Protein AF-A0A946C717-F1 (afdb_mono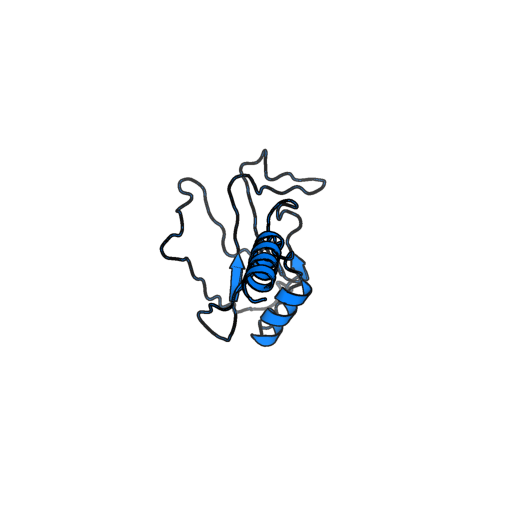mer_lite)

Secondary structure (DSSP, 8-state):
-HHHHHHHHHHHHHH----PPPPPHHHHHHHHHHTT-TT--EEEE-TTS-TT-S-SEEEES--SSSS-EEEE---TT---EETTEESGGGT-----EEEPPP-TTS-----------TTPPP-TTSPP-S-----

Foldseek 3Di:
DVVVVVVVVVVVVVPPPVPPDAADVVQVQVVCVQQVVDPWRFDFWDQFQAPPDRCQWHWACDDPDDRIDIDGDWDPPRTGDDPVDTQVVVVDHDGDTDIDDDDPPDDDDDDDDDDDDPPRDDPPPDDDDPDDDDD

Structure (mmCIF, N/CA/C/O backbone):
data_AF-A0A946C717-F1
#
_entry.id   AF-A0A946C717-F1
#
loop_
_atom_site.group_PDB
_atom_site.id
_atom_site.type_symbol
_atom_site.label_atom_id
_atom_site.label_alt_id
_atom_site.label_comp_id
_atom_site.label_asym_id
_atom_site.label_entity_id
_atom_site.label_seq_id
_atom_site.pdbx_PDB_ins_code
_atom_site.Cartn_x
_atom_site.Cartn_y
_atom_site.Cartn_z
_atom_site.occupancy
_atom_site.B_iso_or_equiv
_atom_site.auth_seq_id
_atom_site.auth_comp_id
_atom_site.auth_asym_id
_atom_site.auth_atom_id
_atom_site.pdbx_PDB_model_num
ATOM 1 N N . MET A 1 1 ? -40.317 0.572 -33.878 1.00 57.22 1 MET A N 1
ATOM 2 C CA . MET A 1 1 ? -39.825 1.458 -32.795 1.00 57.22 1 MET A CA 1
ATOM 3 C C . MET A 1 1 ? -38.736 0.803 -31.932 1.00 57.22 1 MET A C 1
ATOM 5 O O . MET A 1 1 ? -37.741 1.453 -31.652 1.00 57.22 1 MET A O 1
ATOM 9 N N . MET A 1 2 ? -38.840 -0.493 -31.608 1.00 59.41 2 MET A N 1
ATOM 10 C CA . MET A 1 2 ? -37.885 -1.226 -30.748 1.00 59.41 2 MET A CA 1
ATOM 11 C C . MET A 1 2 ? -36.450 -1.362 -31.299 1.00 59.41 2 MET A C 1
ATOM 13 O O . MET A 1 2 ? -35.499 -1.265 -30.533 1.00 59.41 2 MET A O 1
ATOM 17 N N . LYS A 1 3 ? -36.259 -1.519 -32.620 1.00 57.72 3 LYS A N 1
ATOM 18 C CA . LYS A 1 3 ? -34.913 -1.669 -33.219 1.00 57.72 3 LYS A CA 1
ATOM 19 C C . LYS A 1 3 ? -34.021 -0.427 -33.048 1.00 57.72 3 LYS A C 1
ATOM 21 O O . LYS A 1 3 ? -32.814 -0.568 -32.909 1.00 57.72 3 LYS A O 1
ATOM 26 N N . LYS A 1 4 ? -34.613 0.777 -33.018 1.00 61.59 4 LYS A N 1
ATOM 27 C CA . LYS A 1 4 ? -33.875 2.033 -32.785 1.00 61.59 4 LYS A CA 1
ATOM 28 C C . LYS A 1 4 ? -33.421 2.156 -31.325 1.00 61.59 4 LYS A C 1
ATOM 30 O O . LYS A 1 4 ? -32.300 2.569 -31.079 1.00 61.59 4 LYS A O 1
ATOM 35 N N . ILE A 1 5 ? -34.262 1.730 -30.379 1.00 70.81 5 ILE A N 1
ATOM 36 C CA . ILE A 1 5 ? -33.940 1.710 -28.942 1.00 70.81 5 ILE A CA 1
ATOM 37 C C . ILE A 1 5 ? -32.835 0.685 -28.655 1.00 70.81 5 ILE A C 1
ATOM 39 O O . ILE A 1 5 ? -31.891 0.989 -27.934 1.00 70.81 5 ILE A O 1
ATOM 43 N N . LEU A 1 6 ? -32.903 -0.495 -29.280 1.00 70.06 6 LEU A N 1
ATOM 44 C CA . LEU A 1 6 ? -31.886 -1.534 -29.121 1.00 70.06 6 LEU A CA 1
ATOM 45 C C . LEU A 1 6 ? -30.509 -1.075 -29.632 1.00 70.06 6 LEU A C 1
ATOM 47 O O . LEU A 1 6 ? -29.505 -1.313 -28.972 1.00 70.06 6 LEU A O 1
ATOM 51 N N . GLY A 1 7 ? -30.468 -0.352 -30.757 1.00 71.62 7 GLY A N 1
ATOM 52 C CA . GLY A 1 7 ? -29.230 0.244 -31.269 1.00 71.62 7 GLY A CA 1
ATOM 53 C C . GLY A 1 7 ? -28.612 1.273 -30.314 1.00 71.62 7 GLY A C 1
ATOM 54 O O . GLY A 1 7 ? -27.403 1.265 -30.116 1.00 71.62 7 GLY A O 1
ATOM 55 N N . ILE A 1 8 ? -29.435 2.107 -29.668 1.00 75.12 8 ILE A N 1
ATOM 56 C CA . ILE A 1 8 ? -28.970 3.106 -28.688 1.00 75.12 8 ILE A CA 1
ATOM 57 C C . ILE A 1 8 ? -28.415 2.431 -27.425 1.00 75.12 8 ILE A C 1
ATOM 59 O O . ILE A 1 8 ? -27.371 2.841 -26.931 1.00 75.12 8 ILE A O 1
ATOM 63 N N . ILE A 1 9 ? -29.060 1.369 -26.932 1.00 75.88 9 ILE A N 1
ATOM 64 C CA . ILE A 1 9 ? -28.584 0.617 -25.757 1.00 75.88 9 ILE A CA 1
ATOM 65 C C . ILE A 1 9 ? -27.233 -0.052 -26.043 1.00 75.88 9 ILE A C 1
ATOM 67 O O . ILE A 1 9 ? -26.332 0.017 -25.212 1.00 75.88 9 ILE A O 1
ATOM 71 N N . VAL A 1 10 ? -27.061 -0.645 -27.229 1.00 72.12 10 VAL A N 1
ATOM 72 C CA . VAL A 1 10 ? -25.792 -1.274 -27.634 1.00 72.12 10 VAL A CA 1
ATOM 73 C C . VAL A 1 10 ? -24.671 -0.237 -27.773 1.00 72.12 10 VAL A C 1
ATOM 75 O O . VAL A 1 10 ? -23.561 -0.485 -27.314 1.00 72.12 10 VAL A O 1
ATOM 78 N N . ILE A 1 11 ? -24.958 0.950 -28.323 1.00 69.56 11 ILE A N 1
ATOM 79 C CA . ILE A 1 11 ? -23.988 2.057 -28.407 1.00 69.56 11 ILE A CA 1
ATOM 80 C C . ILE A 1 11 ? -23.630 2.591 -27.009 1.00 69.56 11 ILE A C 1
ATOM 82 O O . ILE A 1 11 ? -22.457 2.818 -26.735 1.00 69.56 11 ILE A O 1
ATOM 86 N N . CYS A 1 12 ? -24.597 2.727 -26.096 1.00 66.12 12 CYS A N 1
ATOM 87 C CA . CYS A 1 12 ? -24.326 3.107 -24.705 1.00 66.12 12 CYS A CA 1
ATOM 88 C C . CYS A 1 12 ? -23.444 2.081 -23.978 1.00 66.12 12 CYS A C 1
ATOM 90 O O . CYS A 1 12 ? -22.516 2.486 -23.285 1.00 66.12 12 CYS A O 1
ATOM 92 N N . LEU A 1 13 ? -23.681 0.777 -24.167 1.00 62.72 13 LEU A N 1
ATOM 93 C CA . LEU A 1 13 ? -22.811 -0.267 -23.611 1.00 62.72 13 LEU A CA 1
ATOM 94 C C . LEU A 1 13 ? -21.390 -0.227 -24.199 1.00 62.72 13 LEU A C 1
ATOM 96 O O . LEU A 1 13 ? -20.438 -0.498 -23.477 1.00 62.72 13 LEU A O 1
ATOM 100 N N . LEU A 1 14 ? -21.236 0.130 -25.479 1.00 60.09 14 LEU A N 1
ATOM 101 C CA . LEU A 1 14 ? -19.932 0.263 -26.148 1.00 60.09 14 LEU A CA 1
ATOM 102 C C . LEU A 1 14 ? -19.173 1.544 -25.752 1.00 60.09 14 LEU A C 1
ATOM 104 O O . LEU A 1 14 ? -17.945 1.556 -25.782 1.00 60.09 14 LEU A O 1
ATOM 108 N N . CYS A 1 15 ? -19.878 2.616 -25.376 1.00 55.50 15 CYS A N 1
ATOM 109 C CA . CYS A 1 15 ? -19.282 3.882 -24.928 1.00 55.50 15 CYS A CA 1
ATOM 110 C C . CYS A 1 15 ? -18.993 3.936 -23.420 1.00 55.50 15 CYS A C 1
ATOM 112 O O . CYS A 1 15 ? -18.317 4.859 -22.967 1.00 55.50 15 CYS A O 1
ATOM 114 N N . CYS A 1 16 ? -19.458 2.960 -22.638 1.00 51.16 16 CYS A N 1
ATOM 115 C CA . CYS A 1 16 ? -18.984 2.746 -21.277 1.00 51.16 16 CYS A CA 1
ATOM 116 C C . CYS A 1 16 ? -17.623 2.045 -21.327 1.00 51.16 16 CYS A C 1
ATOM 118 O O . CYS A 1 16 ? -17.501 0.867 -20.997 1.00 51.16 16 CYS A O 1
ATOM 120 N N . SER A 1 17 ? -16.576 2.773 -21.723 1.00 53.38 17 SER A N 1
ATOM 121 C CA . SER A 1 17 ? -15.236 2.406 -21.284 1.00 53.38 17 SER A CA 1
ATOM 122 C C . SER A 1 17 ? -15.295 2.320 -19.760 1.00 53.38 17 SER A C 1
ATOM 124 O O . SER A 1 17 ? -15.607 3.297 -19.077 1.00 53.38 17 SER A O 1
ATOM 126 N N . ILE A 1 18 ? -15.096 1.117 -19.224 1.00 56.28 18 ILE A N 1
ATOM 127 C CA . ILE A 1 18 ? -15.059 0.861 -17.785 1.00 56.28 18 ILE A CA 1
ATOM 128 C C . ILE A 1 18 ? -13.742 1.463 -17.288 1.00 56.28 18 ILE A C 1
ATOM 130 O O . ILE A 1 18 ? -12.755 0.772 -17.060 1.00 56.28 18 ILE A O 1
ATOM 134 N N . GLY A 1 19 ? -13.678 2.792 -17.229 1.00 54.72 19 GLY A N 1
ATOM 135 C CA . GLY A 1 19 ? -12.585 3.499 -16.597 1.00 54.72 19 GLY A CA 1
ATOM 136 C C . GLY A 1 19 ? -12.681 3.213 -15.111 1.00 54.72 19 GLY A C 1
ATOM 137 O O . GLY A 1 19 ? -13.518 3.799 -14.426 1.00 54.72 19 GLY A O 1
ATOM 138 N N . TYR A 1 20 ? -11.866 2.286 -14.614 1.00 63.75 20 TYR A N 1
ATOM 139 C CA . TYR A 1 20 ? -11.745 2.074 -13.181 1.00 63.75 20 TYR A CA 1
ATOM 140 C C . TYR A 1 20 ? -11.244 3.376 -12.556 1.00 63.75 20 TYR A C 1
ATOM 142 O O . TYR A 1 20 ? -10.161 3.868 -12.879 1.00 63.75 20 TYR A O 1
ATOM 150 N N . ALA A 1 21 ? -12.063 3.973 -11.691 1.00 79.56 21 ALA A N 1
ATOM 151 C CA . ALA A 1 21 ? -11.642 5.138 -10.935 1.00 79.56 21 ALA A CA 1
ATOM 152 C C . ALA A 1 21 ? -10.433 4.757 -10.067 1.00 79.56 21 ALA A C 1
ATOM 154 O O . ALA A 1 21 ? -10.414 3.681 -9.461 1.00 79.56 21 ALA A O 1
ATOM 155 N N . LYS A 1 22 ? -9.429 5.643 -10.002 1.00 88.00 22 LYS A N 1
ATOM 156 C CA . LYS A 1 22 ? -8.286 5.434 -9.111 1.00 88.00 22 LYS A CA 1
ATOM 157 C C . LYS A 1 22 ? -8.759 5.394 -7.654 1.00 88.00 22 LYS A C 1
ATOM 159 O O . LYS A 1 22 ? -9.492 6.293 -7.228 1.00 88.00 22 LYS A O 1
ATOM 164 N N . THR A 1 23 ? -8.318 4.398 -6.889 1.00 93.69 23 THR A N 1
ATOM 165 C CA . THR A 1 23 ? -8.606 4.272 -5.460 1.00 93.69 23 THR A CA 1
ATOM 166 C C . THR A 1 23 ? -8.069 5.496 -4.734 1.00 93.69 23 THR A C 1
ATOM 168 O O . THR A 1 23 ? -6.904 5.880 -4.865 1.00 93.69 23 THR A O 1
ATOM 171 N N . LYS A 1 24 ? -8.930 6.125 -3.935 1.00 95.44 24 LYS A N 1
ATOM 172 C CA . LYS A 1 24 ? -8.544 7.270 -3.111 1.00 95.44 24 LYS A CA 1
ATOM 173 C C . LYS A 1 24 ? -8.097 6.786 -1.741 1.00 95.44 24 LYS A C 1
ATOM 175 O O . LYS A 1 24 ? -8.754 5.955 -1.123 1.00 95.44 24 LYS A O 1
ATOM 180 N N . ILE A 1 25 ? -7.054 7.399 -1.188 1.00 95.69 25 ILE A N 1
ATOM 181 C CA . ILE A 1 25 ? -6.591 7.076 0.170 1.00 95.69 25 ILE A CA 1
ATOM 182 C C . ILE A 1 25 ? -7.690 7.255 1.232 1.00 95.69 25 ILE A C 1
ATOM 184 O O . ILE A 1 25 ? -7.708 6.557 2.241 1.00 95.69 25 ILE A O 1
ATOM 188 N N . THR A 1 26 ? -8.637 8.172 1.012 1.00 95.88 26 THR A N 1
ATOM 189 C CA . THR A 1 26 ? -9.784 8.392 1.905 1.00 95.88 26 THR A CA 1
ATOM 190 C C . THR A 1 26 ? -10.710 7.181 1.989 1.00 95.88 26 THR A C 1
ATOM 192 O O . THR A 1 26 ? -11.280 6.931 3.047 1.00 95.88 26 THR A O 1
ATOM 195 N N . GLU A 1 27 ? -10.841 6.424 0.902 1.00 95.75 27 GLU A N 1
ATOM 196 C CA . GLU A 1 27 ? -11.629 5.194 0.834 1.00 95.75 27 GLU A CA 1
ATOM 197 C C . GLU A 1 27 ? -10.966 4.079 1.646 1.00 95.75 27 GLU A C 1
ATOM 199 O O . GLU A 1 27 ? -11.595 3.500 2.530 1.00 95.75 27 GLU A O 1
ATOM 204 N N . VAL A 1 28 ? -9.661 3.877 1.443 1.00 95.88 28 VAL A N 1
ATOM 205 C CA . VAL A 1 28 ? -8.858 2.914 2.211 1.00 95.88 28 VAL A CA 1
ATOM 206 C C . VAL A 1 28 ? -8.902 3.253 3.704 1.00 95.88 28 VAL A C 1
ATOM 208 O O . VAL A 1 28 ? -9.230 2.400 4.523 1.00 95.88 28 VAL A O 1
ATOM 211 N N . LYS A 1 29 ? -8.685 4.524 4.073 1.00 94.81 29 LYS A N 1
ATOM 212 C CA . LYS A 1 29 ? -8.794 4.997 5.467 1.00 94.81 29 LYS A CA 1
ATOM 213 C C . LYS A 1 29 ? -10.168 4.747 6.077 1.00 94.81 29 LYS A C 1
ATOM 215 O O . LYS A 1 29 ? -10.253 4.440 7.264 1.00 94.81 29 LYS A O 1
ATOM 220 N N . LYS A 1 30 ? -11.241 4.906 5.297 1.00 93.94 30 LYS A N 1
ATOM 221 C CA . LYS A 1 30 ? -12.601 4.625 5.760 1.00 93.94 30 LYS A CA 1
ATOM 222 C C . LYS A 1 30 ? -12.768 3.134 6.056 1.00 93.94 30 LYS A C 1
ATOM 224 O O . LYS A 1 30 ? -13.176 2.810 7.166 1.00 93.94 30 LYS A O 1
ATOM 229 N N . SER A 1 31 ? -12.389 2.263 5.118 1.00 93.44 31 SER A N 1
ATOM 230 C CA . SER A 1 31 ? -12.452 0.802 5.286 1.00 93.44 31 SER A CA 1
ATOM 231 C C . SER A 1 31 ? -11.674 0.345 6.523 1.00 93.44 31 SER A C 1
ATOM 233 O O . SER A 1 31 ? -12.209 -0.336 7.391 1.00 93.44 31 SER A O 1
ATOM 235 N N . VAL A 1 32 ? -10.430 0.807 6.653 1.00 92.00 32 VAL A N 1
ATOM 236 C CA . VAL A 1 32 ? -9.545 0.506 7.786 1.00 92.00 32 VAL A CA 1
ATOM 237 C C . VAL A 1 32 ? -10.136 0.975 9.126 1.00 92.00 32 VAL A C 1
ATOM 239 O O . VAL A 1 32 ? -10.097 0.262 10.129 1.00 92.00 32 VAL A O 1
ATOM 242 N N . LYS A 1 33 ? -10.743 2.168 9.163 1.00 90.06 33 LYS A N 1
ATOM 243 C CA . LYS A 1 33 ? -11.404 2.684 10.372 1.00 90.06 33 LYS A CA 1
ATOM 244 C C . LYS A 1 33 ? -12.638 1.862 10.753 1.00 90.06 33 LYS A C 1
ATOM 246 O O . LYS A 1 33 ? -12.878 1.653 11.942 1.00 90.06 33 LYS A O 1
ATOM 251 N N . GLU A 1 34 ? -13.431 1.437 9.773 1.00 90.31 34 GLU A N 1
ATOM 252 C CA . GLU A 1 34 ? -14.629 0.619 9.992 1.00 90.31 34 GLU A CA 1
ATOM 253 C C . GLU A 1 34 ? -14.284 -0.776 10.530 1.00 90.31 34 GLU A C 1
ATOM 255 O O . GLU A 1 34 ? -15.012 -1.283 11.386 1.00 90.31 34 GLU A O 1
ATOM 260 N N . ASP A 1 35 ? -13.139 -1.334 10.125 1.00 85.50 35 ASP A N 1
ATOM 261 C CA . ASP A 1 35 ? -12.606 -2.602 10.645 1.00 85.50 35 ASP A CA 1
ATOM 262 C C . ASP A 1 35 ? -11.917 -2.473 12.020 1.00 85.50 35 ASP A C 1
ATOM 264 O O . ASP A 1 35 ? -11.507 -3.458 12.629 1.00 85.50 35 ASP A O 1
ATOM 268 N N . ARG A 1 36 ? -11.854 -1.252 12.574 1.00 84.00 36 ARG A N 1
ATOM 269 C CA . ARG A 1 36 ? -11.247 -0.950 13.881 1.00 84.00 36 ARG A CA 1
ATOM 270 C C . ARG A 1 36 ? -9.775 -1.383 13.959 1.00 84.00 36 ARG A C 1
ATOM 272 O O . ARG A 1 36 ? -9.407 -2.046 14.928 1.00 84.00 36 ARG A O 1
ATOM 279 N N . ASP A 1 37 ? -8.954 -0.959 12.992 1.00 75.69 37 ASP A N 1
ATOM 280 C CA . ASP A 1 37 ? -7.503 -1.235 12.816 1.00 75.69 37 ASP A CA 1
ATOM 281 C C . ASP A 1 37 ? -6.560 -0.774 13.966 1.00 75.69 37 ASP A C 1
ATOM 283 O O . ASP A 1 37 ? -5.454 -0.270 13.784 1.00 75.69 37 ASP A O 1
ATOM 287 N N . GLY A 1 38 ? -6.994 -0.932 15.214 1.00 72.06 38 GLY A N 1
ATOM 288 C CA . GLY A 1 38 ? -6.201 -0.708 16.409 1.00 72.06 38 GLY A CA 1
ATOM 289 C C . GLY A 1 38 ? -5.687 0.724 16.567 1.00 72.06 38 GLY A C 1
ATOM 290 O O . GLY A 1 38 ? -6.381 1.709 16.315 1.00 72.06 38 GLY A O 1
ATOM 291 N N . LEU A 1 39 ? -4.464 0.823 17.096 1.00 71.12 39 LEU A N 1
ATOM 292 C CA . LEU A 1 39 ? -3.785 2.083 17.420 1.00 71.12 39 LEU A CA 1
ATOM 293 C C . LEU A 1 39 ? -2.976 2.648 16.245 1.00 71.12 39 LEU A C 1
ATOM 295 O O . LEU A 1 39 ? -2.536 3.801 16.307 1.00 71.12 39 LEU A O 1
ATOM 299 N N . LEU A 1 40 ? -2.759 1.845 15.202 1.00 76.38 40 LEU A N 1
ATOM 300 C CA . LEU A 1 40 ? -1.968 2.235 14.049 1.00 76.38 40 LEU A CA 1
ATOM 301 C C . LEU A 1 40 ? -2.798 3.154 13.156 1.00 76.38 40 LEU A C 1
ATOM 303 O O . LEU A 1 40 ? -3.897 2.833 12.717 1.00 76.38 40 LEU A O 1
ATOM 307 N N . LYS A 1 41 ? -2.279 4.354 12.903 1.00 83.81 41 LYS A N 1
ATOM 308 C CA . LYS A 1 41 ? -2.974 5.347 12.083 1.00 83.81 41 LYS A CA 1
ATOM 309 C C . LYS A 1 41 ? -2.479 5.244 10.654 1.00 83.81 41 LYS A C 1
ATOM 311 O O . LYS A 1 41 ? -1.372 5.699 10.378 1.00 83.81 41 LYS A O 1
ATOM 316 N N . LEU A 1 42 ? -3.293 4.702 9.753 1.00 91.56 42 LEU A N 1
ATOM 317 C CA . LEU A 1 42 ? -2.995 4.738 8.324 1.00 91.56 42 LEU A CA 1
ATOM 318 C C . LEU A 1 42 ? -2.798 6.195 7.864 1.00 91.56 42 LEU A C 1
ATOM 320 O O . LEU A 1 42 ? -3.709 7.021 7.997 1.00 91.56 42 LEU A O 1
ATOM 324 N N . LYS A 1 43 ? -1.617 6.521 7.329 1.00 92.62 43 LYS A N 1
ATOM 325 C CA . LYS A 1 43 ? -1.268 7.871 6.866 1.00 92.62 43 LYS A CA 1
ATOM 326 C C . LYS A 1 43 ? -1.566 8.037 5.382 1.00 92.62 43 LYS A C 1
ATOM 328 O O . LYS A 1 43 ? -2.352 8.916 5.028 1.00 92.62 43 LYS A O 1
ATOM 333 N N . GLU A 1 44 ? -0.971 7.212 4.531 1.00 95.06 44 GLU A N 1
ATOM 334 C CA . GLU A 1 44 ? -0.963 7.428 3.081 1.00 95.06 44 GLU A CA 1
ATOM 335 C C . GLU A 1 44 ? -0.527 6.190 2.292 1.00 95.06 44 GLU A C 1
ATOM 337 O O . GLU A 1 44 ? -0.100 5.192 2.873 1.00 95.06 44 GLU A O 1
ATOM 342 N N . PHE A 1 45 ? -0.647 6.262 0.965 1.00 96.12 45 PHE A N 1
ATOM 343 C CA . PHE A 1 45 ? 0.038 5.336 0.065 1.00 96.12 45 PHE A CA 1
ATOM 344 C C . PHE A 1 45 ? 1.545 5.586 0.135 1.00 96.12 45 PHE A C 1
ATOM 346 O O . PHE A 1 45 ? 1.966 6.737 0.257 1.00 96.12 45 PHE A O 1
ATOM 353 N N . HIS A 1 46 ? 2.354 4.532 0.055 1.00 94.94 46 HIS A N 1
ATOM 354 C CA . HIS A 1 46 ? 3.802 4.700 0.014 1.00 94.94 46 HIS A CA 1
ATOM 355 C C . HIS A 1 46 ? 4.211 5.480 -1.251 1.00 94.94 46 HIS A C 1
ATOM 357 O O . HIS A 1 46 ? 3.659 5.260 -2.329 1.00 94.94 46 HIS A O 1
ATOM 363 N N . ALA A 1 47 ? 5.181 6.393 -1.131 1.00 94.06 47 ALA A N 1
ATOM 364 C CA . ALA A 1 47 ? 5.610 7.271 -2.231 1.00 94.06 47 ALA A CA 1
ATOM 365 C C . ALA A 1 47 ? 6.192 6.503 -3.432 1.00 94.06 47 ALA A C 1
ATOM 367 O O . ALA A 1 47 ? 6.083 6.943 -4.570 1.00 94.06 47 ALA A O 1
ATOM 368 N N . LEU A 1 48 ? 6.782 5.339 -3.158 1.00 95.56 48 LEU A N 1
ATOM 369 C CA . LEU A 1 48 ? 7.302 4.395 -4.152 1.00 95.56 48 LEU A CA 1
ATOM 370 C C . LEU A 1 48 ? 6.244 3.448 -4.751 1.00 95.56 48 LEU A C 1
ATOM 372 O O . LEU A 1 48 ? 6.608 2.570 -5.524 1.00 95.56 48 LEU A O 1
ATOM 376 N N . ASN A 1 49 ? 4.952 3.613 -4.449 1.00 96.00 49 ASN A N 1
ATOM 377 C CA . ASN A 1 49 ? 3.923 2.974 -5.272 1.00 96.00 49 ASN A CA 1
ATOM 378 C C . ASN A 1 49 ? 3.964 3.617 -6.663 1.00 96.00 49 ASN A C 1
ATOM 380 O O . ASN A 1 49 ? 3.909 4.846 -6.775 1.00 96.00 49 ASN A O 1
ATOM 384 N N . ALA A 1 50 ? 4.052 2.812 -7.721 1.00 95.25 50 ALA A N 1
ATOM 385 C CA . ALA A 1 50 ? 4.206 3.341 -9.070 1.00 95.25 50 ALA A CA 1
ATOM 386 C C . ALA A 1 50 ? 3.049 4.284 -9.470 1.00 95.25 50 ALA A C 1
ATOM 388 O O . ALA A 1 50 ? 1.878 3.905 -9.378 1.00 95.25 50 ALA A O 1
ATOM 389 N N . PRO A 1 51 ? 3.330 5.508 -9.963 1.00 92.25 51 PRO A N 1
ATOM 390 C CA . PRO A 1 51 ? 2.281 6.464 -10.335 1.00 92.25 51 PRO A CA 1
ATOM 391 C C . PRO A 1 51 ? 1.359 5.978 -11.464 1.00 92.25 51 PRO A C 1
ATOM 393 O O . PRO A 1 51 ? 0.186 6.378 -11.537 1.00 92.25 51 PRO A O 1
ATOM 396 N N . HIS A 1 52 ? 1.898 5.144 -12.361 1.00 91.94 52 HIS A N 1
ATOM 397 C CA . HIS A 1 52 ? 1.172 4.541 -13.479 1.00 91.94 52 HIS A CA 1
ATOM 398 C C . HIS A 1 52 ? 0.381 3.294 -13.091 1.00 91.94 52 HIS A C 1
ATOM 400 O O . HIS A 1 52 ? -0.492 2.909 -13.866 1.00 91.94 52 HIS A O 1
ATOM 406 N N . ALA A 1 53 ? 0.617 2.720 -11.909 1.00 93.94 53 ALA A N 1
ATOM 407 C CA . ALA A 1 53 ? -0.128 1.556 -11.459 1.00 93.94 53 ALA A CA 1
ATOM 408 C C . ALA A 1 53 ? -1.620 1.872 -11.314 1.00 93.94 53 ALA A C 1
ATOM 410 O O . ALA A 1 53 ? -2.030 2.946 -10.840 1.00 93.94 53 ALA A O 1
ATOM 411 N N . ILE A 1 54 ? -2.451 0.919 -11.727 1.00 92.75 54 ILE A N 1
ATOM 412 C CA . ILE A 1 54 ? -3.905 1.035 -11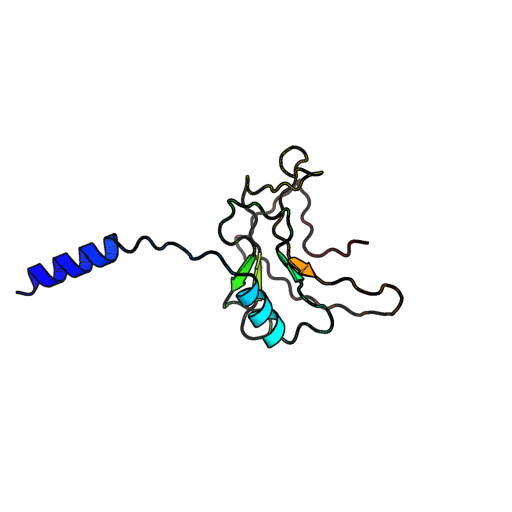.639 1.00 92.75 54 ILE A CA 1
ATOM 413 C C . ILE A 1 54 ? -4.347 0.357 -10.348 1.00 92.75 54 ILE A C 1
ATOM 415 O O . ILE A 1 54 ? -4.458 -0.858 -10.277 1.00 92.75 54 ILE A O 1
ATOM 419 N N . ASN A 1 55 ? -4.643 1.165 -9.331 1.00 94.06 55 ASN A N 1
ATOM 420 C CA . ASN A 1 55 ? -5.133 0.696 -8.031 1.00 94.06 55 ASN A CA 1
ATOM 421 C C . ASN A 1 55 ? -4.223 -0.355 -7.360 1.00 94.06 55 ASN A C 1
ATOM 423 O O . ASN A 1 55 ? -4.737 -1.377 -6.896 1.00 94.06 55 ASN A O 1
ATOM 427 N N . PRO A 1 56 ? -2.905 -0.081 -7.218 1.00 95.88 56 PRO A N 1
ATOM 428 C CA . PRO A 1 56 ? -1.973 -1.011 -6.568 1.00 95.88 56 PRO A CA 1
ATOM 429 C C . PRO A 1 56 ? -2.363 -1.291 -5.111 1.00 95.88 56 PRO A C 1
ATOM 431 O O . PRO A 1 56 ? -2.013 -2.317 -4.538 1.00 95.88 56 PRO A O 1
ATOM 434 N N . VAL A 1 57 ? -3.130 -0.382 -4.503 1.00 97.50 57 VAL A N 1
ATOM 435 C CA . VAL A 1 57 ? -3.817 -0.601 -3.235 1.00 97.50 57 VAL A CA 1
ATOM 436 C C . VAL A 1 57 ? -5.284 -0.218 -3.399 1.00 97.50 57 VAL A C 1
ATOM 438 O O . VAL A 1 57 ? -5.589 0.907 -3.799 1.00 97.50 57 VAL A O 1
ATOM 441 N N . SER A 1 58 ? -6.189 -1.138 -3.072 1.00 97.00 58 SER A N 1
ATOM 442 C CA . SER A 1 58 ? -7.642 -0.979 -3.217 1.00 97.00 58 SER A CA 1
ATOM 443 C C . SER A 1 58 ? -8.420 -1.596 -2.056 1.00 97.00 58 SER A C 1
ATOM 445 O O . SER A 1 58 ? -7.885 -2.390 -1.282 1.00 97.00 58 SER A O 1
ATOM 447 N N . VAL A 1 59 ? -9.691 -1.212 -1.909 1.00 96.88 59 VAL A N 1
ATOM 448 C CA . VAL A 1 59 ? -10.629 -1.889 -1.004 1.00 96.88 59 VAL A CA 1
ATOM 449 C C . VAL A 1 59 ? -11.283 -3.039 -1.766 1.00 96.88 59 VAL A C 1
ATOM 451 O O . VAL A 1 59 ? -11.732 -2.863 -2.895 1.00 96.88 59 VAL A O 1
ATOM 454 N N . SER A 1 60 ? -11.316 -4.215 -1.149 1.00 95.69 60 SER A N 1
ATOM 455 C CA . SER A 1 60 ? -11.931 -5.422 -1.694 1.00 95.69 60 SER A CA 1
ATOM 456 C C . SER A 1 60 ? -13.132 -5.834 -0.853 1.00 95.69 60 SER A C 1
ATOM 458 O O . SER A 1 60 ? -13.078 -5.783 0.377 1.00 95.69 60 SER A O 1
ATOM 460 N N . ASP A 1 61 ? -14.181 -6.311 -1.519 1.00 94.50 61 ASP A N 1
ATOM 461 C CA . ASP A 1 61 ? -15.371 -6.881 -0.876 1.00 94.50 61 ASP A CA 1
ATOM 462 C C . ASP A 1 61 ? -15.124 -8.298 -0.330 1.00 94.50 61 ASP A C 1
ATOM 464 O O . ASP A 1 61 ? -15.919 -8.829 0.444 1.00 94.50 61 ASP A O 1
ATOM 468 N N . PHE A 1 62 ? -14.013 -8.934 -0.714 1.00 94.25 62 PHE A N 1
ATOM 469 C CA . PHE A 1 62 ? -13.562 -10.168 -0.081 1.00 94.25 62 PHE A CA 1
ATOM 470 C C . PHE A 1 62 ? -12.830 -9.845 1.222 1.00 94.25 62 PHE A C 1
ATOM 472 O O . PHE A 1 62 ? -11.953 -8.985 1.229 1.00 94.25 62 PHE A O 1
ATOM 479 N N . SER A 1 63 ? -13.111 -10.574 2.303 1.00 94.00 63 SER A N 1
ATOM 480 C CA . SER A 1 63 ? -12.318 -10.503 3.531 1.00 94.00 63 SER A CA 1
ATOM 481 C C . SER A 1 63 ? -12.302 -11.824 4.303 1.00 94.00 63 SER A C 1
ATOM 483 O O . SER A 1 63 ? -13.259 -12.593 4.246 1.00 94.00 63 SER A O 1
ATOM 485 N N . ILE A 1 64 ? -11.222 -12.069 5.058 1.00 93.25 64 ILE A N 1
ATOM 486 C CA . ILE A 1 64 ? -11.144 -13.166 6.040 1.00 93.25 64 ILE A CA 1
ATOM 487 C C . ILE A 1 64 ? -11.971 -12.813 7.285 1.00 93.25 64 ILE A C 1
ATOM 489 O O . ILE A 1 64 ? -12.687 -13.660 7.815 1.00 93.25 64 ILE A O 1
ATOM 493 N N . ILE A 1 65 ? -11.860 -11.565 7.758 1.00 89.12 65 ILE A N 1
ATOM 494 C CA . ILE A 1 65 ? -12.578 -11.029 8.922 1.00 89.12 65 ILE A CA 1
ATOM 495 C C . ILE A 1 65 ? -13.162 -9.663 8.559 1.00 89.12 65 ILE A C 1
ATOM 497 O O . ILE A 1 65 ? -12.521 -8.869 7.882 1.00 89.12 65 ILE A O 1
ATOM 501 N N . GLY A 1 66 ? -14.371 -9.372 9.033 1.00 89.19 66 GLY A N 1
ATOM 502 C CA . GLY A 1 66 ? -15.021 -8.091 8.764 1.00 89.19 66 GLY A CA 1
ATOM 503 C C . GLY A 1 66 ? -15.711 -8.066 7.400 1.00 89.19 66 GLY A C 1
ATOM 504 O O . GLY A 1 66 ? -16.054 -9.109 6.846 1.00 89.19 66 GLY A O 1
ATOM 505 N N . LYS A 1 67 ? -15.994 -6.860 6.899 1.00 91.81 67 LYS A N 1
ATOM 506 C CA . LYS A 1 67 ? -16.790 -6.658 5.673 1.00 91.81 67 LYS A CA 1
ATOM 507 C C . LYS A 1 67 ? -15.947 -6.514 4.414 1.00 91.81 67 LYS A C 1
ATOM 509 O O . LYS A 1 67 ? -16.410 -6.870 3.342 1.00 91.81 67 LYS A O 1
ATOM 514 N N . THR A 1 68 ? -14.757 -5.952 4.554 1.00 95.38 68 THR A N 1
ATOM 515 C CA . THR A 1 68 ? -13.865 -5.599 3.452 1.00 95.38 68 THR A CA 1
ATOM 516 C C . THR A 1 68 ? -12.430 -5.906 3.855 1.00 95.38 68 THR A C 1
ATOM 518 O O . THR A 1 68 ? -12.120 -6.009 5.042 1.00 95.38 68 THR A O 1
ATOM 521 N N . SER A 1 69 ? -11.549 -6.053 2.871 1.00 95.38 69 SER A N 1
ATOM 522 C CA . SER A 1 69 ? -10.103 -6.133 3.084 1.00 95.38 69 SER A CA 1
ATOM 523 C C . SER A 1 69 ? -9.375 -5.102 2.231 1.00 95.38 69 SER A C 1
ATOM 525 O O . SER A 1 69 ? -9.963 -4.467 1.352 1.00 95.38 69 SER A O 1
ATOM 527 N N . ILE A 1 70 ? -8.082 -4.926 2.499 1.00 96.38 70 ILE A N 1
ATOM 528 C CA . ILE A 1 70 ? -7.208 -4.137 1.638 1.00 96.38 70 ILE A CA 1
ATOM 529 C C . ILE A 1 70 ? -6.496 -5.089 0.685 1.00 96.38 70 ILE A C 1
ATOM 531 O O . ILE A 1 70 ? -5.781 -5.995 1.113 1.00 96.38 70 ILE A O 1
ATOM 535 N N . ARG A 1 71 ? -6.708 -4.875 -0.611 1.00 96.75 71 ARG A N 1
ATOM 536 C CA . ARG A 1 71 ? -6.056 -5.619 -1.681 1.00 96.75 71 ARG A CA 1
ATOM 537 C C . ARG A 1 71 ? -4.825 -4.858 -2.144 1.00 96.75 71 ARG A C 1
ATOM 539 O O . ARG A 1 71 ? -4.906 -3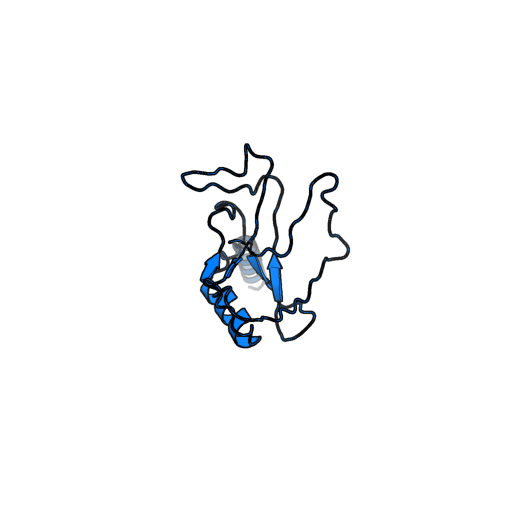.666 -2.434 1.00 96.75 71 ARG A O 1
ATOM 546 N N . PHE A 1 72 ? -3.722 -5.584 -2.242 1.00 96.88 72 PHE A N 1
ATOM 547 C CA . PHE A 1 72 ? -2.455 -5.105 -2.772 1.00 96.88 72 PHE A CA 1
ATOM 548 C C . PHE A 1 72 ? -2.161 -5.836 -4.080 1.00 96.88 72 PHE A C 1
ATOM 550 O O . PHE A 1 72 ? -2.357 -7.050 -4.162 1.00 96.88 72 PHE A O 1
ATOM 557 N N . GLU A 1 73 ? -1.714 -5.101 -5.089 1.00 94.69 73 GLU A N 1
ATOM 558 C CA . GLU A 1 73 ? -1.298 -5.626 -6.386 1.00 94.69 73 GLU A CA 1
ATOM 559 C C . GLU A 1 73 ? -0.068 -4.854 -6.860 1.00 94.69 73 GLU A C 1
ATOM 561 O O . GLU A 1 73 ? -0.049 -3.626 -6.819 1.00 94.69 73 GLU A O 1
ATOM 566 N N . SER A 1 74 ? 0.954 -5.595 -7.273 1.00 93.38 74 SER A N 1
ATOM 567 C CA . SER A 1 74 ? 2.171 -5.076 -7.888 1.00 93.38 74 SER A CA 1
ATOM 568 C C . SER A 1 74 ? 2.379 -5.889 -9.153 1.00 93.38 74 SER A C 1
ATOM 570 O O . SER A 1 74 ? 2.599 -7.099 -9.064 1.00 93.38 74 SER A O 1
ATOM 572 N N . ASN A 1 75 ? 2.233 -5.251 -10.308 1.00 92.50 75 ASN A N 1
ATOM 573 C CA . ASN A 1 75 ? 2.471 -5.880 -11.599 1.00 92.50 75 ASN A CA 1
ATOM 574 C C . ASN A 1 75 ? 3.893 -5.606 -12.092 1.00 92.50 75 ASN A C 1
ATOM 576 O O . ASN A 1 75 ? 4.499 -4.599 -11.736 1.00 92.50 75 ASN A O 1
ATOM 580 N N . ASP A 1 7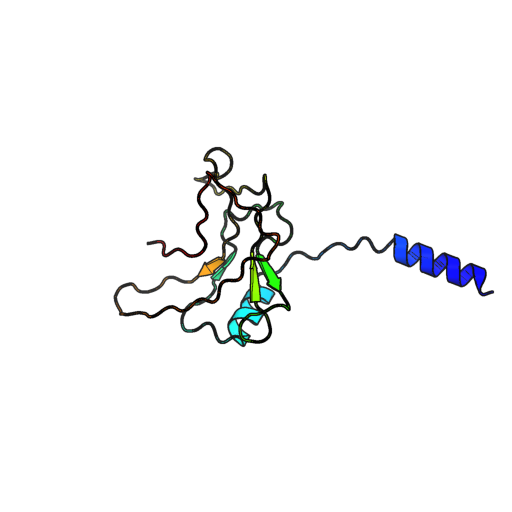6 ? 4.378 -6.484 -12.967 1.00 91.25 76 ASP A N 1
ATOM 581 C CA . ASP A 1 76 ? 5.672 -6.327 -13.634 1.00 91.25 76 ASP A CA 1
ATOM 582 C C . ASP A 1 76 ? 5.785 -4.950 -14.312 1.00 91.25 76 ASP A C 1
ATOM 584 O O . ASP A 1 76 ? 4.921 -4.541 -15.095 1.00 91.25 76 ASP A O 1
ATOM 588 N N . GLY A 1 77 ? 6.845 -4.216 -13.979 1.00 91.56 77 GLY A N 1
ATOM 589 C CA . GLY A 1 77 ? 7.099 -2.860 -14.455 1.00 91.56 77 GLY A CA 1
ATOM 590 C C . GLY A 1 77 ? 6.404 -1.756 -13.648 1.00 91.56 77 GLY A C 1
ATOM 591 O O . GLY A 1 77 ? 6.552 -0.576 -13.982 1.00 91.56 77 GLY A O 1
ATOM 592 N N . GLU A 1 78 ? 5.672 -2.073 -12.576 1.00 94.56 78 GLU A N 1
ATOM 593 C CA . GLU A 1 78 ? 5.090 -1.101 -11.636 1.00 94.56 78 GLU A CA 1
ATOM 594 C C . GLU A 1 78 ? 6.087 -0.697 -10.533 1.00 94.56 78 GLU A C 1
ATOM 596 O O . GLU A 1 78 ? 5.773 -0.643 -9.342 1.00 94.56 78 GLU A O 1
ATOM 601 N N . CYS A 1 79 ? 7.305 -0.336 -10.937 1.00 94.56 79 CYS A N 1
ATOM 602 C CA . CYS A 1 79 ? 8.321 0.234 -10.056 1.00 94.56 79 CYS A CA 1
ATOM 603 C C . CYS A 1 79 ? 8.114 1.748 -9.846 1.00 94.56 79 CYS A C 1
ATOM 605 O O . CYS A 1 79 ? 7.724 2.486 -10.756 1.00 94.56 79 CYS A O 1
ATOM 607 N N . GLY A 1 80 ? 8.361 2.224 -8.621 1.00 94.19 80 GLY A N 1
ATOM 608 C CA . GLY A 1 80 ? 8.213 3.632 -8.245 1.00 94.19 80 GLY A CA 1
ATOM 609 C C . GLY A 1 80 ? 9.537 4.356 -8.004 1.00 94.19 80 GLY A C 1
ATOM 610 O O . GLY A 1 80 ? 10.606 3.756 -7.888 1.00 94.19 80 GLY A O 1
ATOM 611 N N . GLN A 1 81 ? 9.458 5.682 -7.900 1.00 94.12 81 GLN A N 1
ATOM 612 C CA . GLN A 1 81 ? 10.611 6.544 -7.650 1.00 94.12 81 GLN A CA 1
ATOM 613 C C . GLN A 1 81 ? 10.250 7.698 -6.708 1.00 94.12 81 GLN A C 1
ATOM 615 O O . GLN A 1 81 ? 9.193 8.312 -6.820 1.00 94.12 81 GLN A O 1
ATOM 620 N N . GLU A 1 82 ? 11.185 8.032 -5.825 1.00 92.88 82 GLU A N 1
ATOM 621 C CA . GLU A 1 82 ? 11.217 9.239 -5.005 1.00 92.88 82 GLU A CA 1
ATOM 622 C C . GLU A 1 82 ? 12.529 10.014 -5.276 1.00 92.88 82 GLU A C 1
ATOM 624 O O . GLU A 1 82 ? 13.418 9.500 -5.962 1.00 92.88 82 GLU A O 1
ATOM 629 N N . PRO A 1 83 ? 12.705 11.254 -4.776 1.00 93.00 83 PRO A N 1
ATOM 630 C CA . PRO A 1 83 ? 13.847 12.096 -5.152 1.00 93.00 83 PRO A CA 1
ATOM 631 C C . PRO A 1 83 ? 15.234 11.461 -4.963 1.00 93.00 83 PRO A C 1
ATOM 633 O O . PRO A 1 83 ? 16.132 11.729 -5.755 1.00 93.00 83 PRO A O 1
ATOM 636 N N . ASN A 1 84 ? 15.404 10.614 -3.943 1.00 93.25 84 ASN A N 1
ATOM 637 C CA . ASN A 1 84 ? 16.695 10.012 -3.587 1.00 93.25 84 ASN A CA 1
ATOM 638 C C . ASN A 1 84 ? 16.753 8.493 -3.821 1.00 93.25 84 ASN A C 1
ATOM 640 O O . ASN A 1 84 ? 17.766 7.871 -3.500 1.00 93.25 84 ASN A O 1
ATOM 644 N N . TRP A 1 85 ? 15.683 7.880 -4.335 1.00 94.31 85 TRP A N 1
ATOM 645 C CA . TRP A 1 85 ? 15.615 6.433 -4.527 1.00 94.31 85 TRP A CA 1
ATOM 646 C C . TRP A 1 85 ? 14.703 6.070 -5.699 1.00 94.31 85 TRP A C 1
ATOM 648 O O . TRP A 1 85 ? 13.602 6.592 -5.826 1.00 94.31 85 TRP A O 1
ATOM 658 N N . ASN A 1 86 ? 15.148 5.147 -6.547 1.00 94.06 86 ASN A N 1
ATOM 659 C CA . ASN A 1 86 ? 14.364 4.617 -7.657 1.00 94.06 86 ASN A CA 1
ATOM 660 C C . ASN A 1 86 ? 14.356 3.094 -7.546 1.00 94.06 86 ASN A C 1
ATOM 662 O O . ASN A 1 86 ? 15.423 2.483 -7.524 1.00 94.06 86 ASN A O 1
ATOM 666 N N . ASP A 1 87 ? 13.179 2.487 -7.450 1.00 94.88 87 ASP A N 1
ATOM 667 C CA . ASP A 1 87 ? 13.063 1.037 -7.334 1.00 94.88 87 ASP A CA 1
ATOM 668 C C . ASP A 1 87 ? 13.381 0.323 -8.665 1.00 94.88 87 ASP A C 1
ATOM 670 O O . ASP A 1 87 ? 13.971 -0.755 -8.633 1.00 94.88 87 ASP A O 1
ATOM 674 N N . CYS A 1 88 ? 13.127 0.953 -9.821 1.00 91.56 88 CYS A N 1
ATOM 675 C CA . CYS A 1 88 ? 13.331 0.346 -11.143 1.00 91.56 88 CYS A CA 1
ATOM 676 C C . CYS A 1 88 ? 14.779 -0.128 -11.408 1.00 91.56 88 CYS A C 1
ATOM 678 O O . CYS A 1 88 ? 14.962 -1.285 -11.771 1.00 91.56 88 CYS A O 1
ATOM 680 N N . PRO A 1 89 ? 15.837 0.695 -11.223 1.00 94.88 89 PRO A N 1
ATOM 681 C CA . PRO A 1 89 ? 17.217 0.247 -11.417 1.00 94.88 89 PRO A CA 1
ATOM 682 C C . PRO A 1 89 ? 17.765 -0.571 -10.237 1.00 94.88 89 PRO A C 1
ATOM 684 O O . PRO A 1 89 ? 18.934 -0.944 -10.260 1.00 94.88 89 PRO A O 1
ATOM 687 N N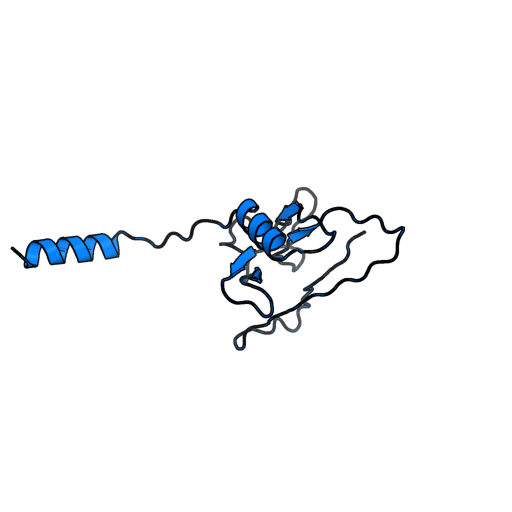 . ASN A 1 90 ? 16.972 -0.788 -9.183 1.00 93.62 90 ASN A N 1
ATOM 688 C CA . ASN A 1 90 ? 17.390 -1.468 -7.956 1.00 93.62 90 ASN A CA 1
ATOM 689 C C . ASN A 1 90 ? 16.605 -2.769 -7.711 1.00 93.62 90 ASN A C 1
ATOM 691 O O . ASN A 1 90 ? 16.527 -3.213 -6.563 1.00 93.62 90 ASN A O 1
ATOM 695 N N . ASP A 1 91 ? 16.032 -3.353 -8.770 1.00 91.12 91 ASP A N 1
ATOM 696 C CA . ASP A 1 91 ? 15.318 -4.636 -8.765 1.00 91.12 91 ASP A CA 1
ATOM 697 C C . ASP A 1 91 ? 14.204 -4.702 -7.705 1.00 91.12 91 ASP A C 1
ATOM 699 O O . ASP A 1 91 ? 14.101 -5.657 -6.926 1.00 91.12 91 ASP A O 1
ATOM 703 N N . ARG A 1 92 ? 13.399 -3.634 -7.614 1.00 93.75 92 ARG A N 1
ATOM 704 C CA . ARG A 1 92 ? 12.312 -3.506 -6.637 1.00 93.75 92 ARG A CA 1
ATOM 705 C C . ARG A 1 92 ? 11.021 -3.024 -7.282 1.00 93.75 92 ARG A C 1
ATOM 707 O O . ARG A 1 92 ? 11.020 -2.248 -8.231 1.00 93.75 92 ARG A O 1
ATOM 714 N N . GLU A 1 93 ? 9.924 -3.440 -6.669 1.00 94.56 93 GLU A N 1
ATOM 715 C CA . GLU A 1 93 ? 8.566 -2.970 -6.927 1.00 94.56 93 GLU A CA 1
ATOM 716 C C . GLU A 1 93 ? 7.802 -2.973 -5.605 1.00 94.56 93 GLU A C 1
ATOM 718 O O . GLU A 1 93 ? 8.141 -3.732 -4.685 1.00 94.56 93 GLU A O 1
ATOM 723 N N . ARG A 1 94 ? 6.817 -2.081 -5.471 1.00 94.94 94 ARG A N 1
ATOM 724 C CA . ARG A 1 94 ? 6.090 -1.891 -4.215 1.00 94.94 94 ARG A CA 1
ATOM 725 C C . ARG A 1 94 ? 4.646 -1.496 -4.455 1.00 94.94 94 ARG A C 1
ATOM 727 O O . ARG A 1 94 ? 4.343 -0.578 -5.212 1.00 94.94 94 ARG A O 1
ATOM 734 N N . ALA A 1 95 ? 3.784 -2.108 -3.659 1.00 96.75 95 ALA A N 1
ATOM 735 C CA . ALA A 1 95 ? 2.443 -1.640 -3.378 1.00 96.75 95 ALA A CA 1
ATOM 736 C C . ALA A 1 95 ? 2.279 -1.641 -1.857 1.00 96.75 95 ALA A C 1
ATOM 738 O O . ALA A 1 95 ? 2.034 -2.675 -1.243 1.00 96.75 95 ALA A O 1
ATOM 739 N N . GLU A 1 96 ? 2.494 -0.489 -1.229 1.00 96.69 96 GLU A N 1
ATOM 740 C CA . GLU A 1 96 ? 2.576 -0.363 0.223 1.00 96.69 96 GLU A CA 1
ATOM 741 C C . GLU A 1 96 ? 1.666 0.754 0.757 1.00 96.69 96 GLU A C 1
ATOM 743 O O . GLU A 1 96 ? 1.329 1.733 0.077 1.00 96.69 96 GLU A O 1
ATOM 748 N N . LEU A 1 97 ? 1.282 0.600 2.023 1.00 95.50 97 LEU A N 1
ATOM 749 C CA . LEU A 1 97 ? 0.649 1.630 2.837 1.00 95.50 97 LEU A CA 1
ATOM 750 C C . LEU A 1 97 ? 1.609 2.069 3.936 1.00 95.50 97 LEU A C 1
ATOM 752 O O . LEU A 1 97 ? 2.199 1.238 4.623 1.00 95.50 97 LEU A O 1
ATOM 756 N N . ASN A 1 98 ? 1.694 3.378 4.152 1.00 93.38 98 ASN A N 1
ATOM 757 C CA . ASN A 1 98 ? 2.435 3.945 5.265 1.00 93.38 98 ASN A CA 1
ATOM 758 C C . ASN A 1 98 ? 1.512 4.160 6.458 1.00 93.38 98 ASN A C 1
ATOM 760 O O . ASN A 1 98 ? 0.530 4.910 6.400 1.00 93.38 98 ASN A O 1
ATOM 764 N N . TYR A 1 99 ? 1.873 3.533 7.569 1.00 90.44 99 TYR A N 1
ATOM 765 C CA . TYR A 1 99 ? 1.264 3.761 8.869 1.00 90.44 99 TYR A CA 1
ATOM 766 C C . TYR A 1 99 ? 2.059 4.790 9.670 1.00 90.44 99 TYR A C 1
ATOM 768 O O . TYR A 1 99 ? 3.227 5.063 9.406 1.00 90.44 99 TYR A O 1
ATOM 776 N N . GLY A 1 100 ? 1.379 5.438 10.612 1.00 83.38 100 GLY A N 1
ATOM 777 C CA . GLY A 1 100 ? 1.967 6.484 11.428 1.00 83.38 100 GLY A CA 1
ATOM 778 C C . GLY A 1 100 ? 3.056 5.999 12.366 1.00 83.38 100 GLY A C 1
ATOM 779 O O . GLY A 1 100 ? 3.122 4.821 12.702 1.00 83.38 100 GLY A O 1
ATOM 780 N N . ASP A 1 101 ? 3.893 6.946 12.788 1.00 70.44 101 ASP A N 1
ATOM 781 C CA . ASP A 1 101 ? 5.109 6.636 13.527 1.00 70.44 101 ASP A CA 1
ATOM 782 C C . ASP A 1 101 ? 4.725 6.064 14.879 1.00 70.44 101 ASP A C 1
ATOM 784 O O . ASP A 1 101 ? 4.041 6.697 15.695 1.00 70.44 101 ASP A O 1
ATOM 788 N N . GLU A 1 102 ? 5.153 4.834 15.102 1.00 65.81 102 GLU A N 1
ATOM 789 C CA . GLU A 1 102 ? 4.923 4.180 16.361 1.00 65.81 102 GLU A CA 1
ATOM 790 C C . GLU A 1 102 ? 6.052 4.520 17.327 1.00 65.81 102 GLU A C 1
ATOM 792 O O . GLU A 1 102 ? 7.242 4.491 17.007 1.00 65.81 102 GLU A O 1
ATOM 797 N N . THR A 1 103 ? 5.679 4.873 18.553 1.00 63.53 103 THR A N 1
ATOM 798 C CA . THR A 1 103 ? 6.674 5.103 19.597 1.00 63.53 103 THR A CA 1
ATOM 799 C C . THR A 1 103 ? 7.217 3.753 20.057 1.00 63.53 103 THR A C 1
ATOM 801 O O . THR A 1 103 ? 6.563 3.031 20.802 1.00 63.53 103 THR A O 1
ATOM 804 N N . TRP A 1 104 ? 8.446 3.435 19.649 1.00 62.88 104 TRP A N 1
ATOM 805 C CA . TRP A 1 104 ? 9.170 2.186 19.948 1.00 62.88 104 TRP A CA 1
ATOM 806 C C . TRP A 1 104 ? 9.384 1.884 21.445 1.00 62.88 104 TRP A C 1
ATOM 808 O O . TRP A 1 104 ? 9.931 0.849 21.805 1.00 62.88 104 TRP A O 1
ATOM 818 N N . LYS A 1 105 ? 8.986 2.792 22.341 1.00 67.44 105 LYS A N 1
ATOM 819 C CA . LYS A 1 105 ? 9.275 2.731 23.781 1.00 67.44 105 LYS A CA 1
ATOM 820 C C . LYS A 1 105 ? 8.265 1.907 24.592 1.00 67.44 105 LYS A C 1
ATOM 822 O O . LYS A 1 105 ? 8.314 1.950 25.818 1.00 67.44 105 LYS A O 1
ATOM 827 N N . LYS A 1 106 ? 7.311 1.221 23.954 1.00 76.31 106 LYS A N 1
ATOM 828 C CA . LYS A 1 106 ? 6.279 0.422 24.638 1.00 76.31 106 LYS A CA 1
ATOM 829 C C . LYS A 1 106 ? 6.058 -0.907 23.926 1.00 76.31 106 LYS A C 1
ATOM 831 O O . LYS A 1 106 ? 6.151 -0.968 22.707 1.00 76.31 106 LYS A O 1
ATOM 836 N N . GLU A 1 107 ? 5.710 -1.933 24.697 1.00 84.56 107 GLU A N 1
ATOM 837 C CA . GLU A 1 107 ? 5.274 -3.225 24.164 1.00 84.56 107 GLU A CA 1
ATOM 838 C C . GLU A 1 107 ? 4.014 -3.065 23.300 1.00 84.56 107 GLU A C 1
ATOM 840 O O . GLU A 1 107 ? 3.104 -2.278 23.615 1.00 84.56 107 GLU A O 1
ATOM 845 N N . ARG A 1 108 ? 3.988 -3.800 22.186 1.00 80.94 108 ARG A N 1
ATOM 846 C CA . ARG A 1 108 ? 2.921 -3.790 21.189 1.00 80.94 108 ARG A CA 1
ATOM 847 C C . ARG A 1 108 ? 2.698 -5.192 20.651 1.00 80.94 108 ARG A C 1
ATOM 849 O O . ARG A 1 108 ? 3.643 -5.951 20.460 1.00 80.94 108 ARG A O 1
ATOM 856 N N . TRP A 1 109 ? 1.435 -5.486 20.379 1.00 85.56 109 TRP A N 1
ATOM 857 C CA . TRP A 1 109 ? 0.990 -6.734 19.781 1.00 85.56 109 TRP A CA 1
ATOM 858 C C . TRP A 1 109 ? 0.286 -6.401 18.476 1.00 85.56 109 TRP A C 1
ATOM 860 O O . TRP A 1 109 ? -0.640 -5.589 18.462 1.00 85.56 109 TRP A O 1
ATOM 870 N N . TYR A 1 110 ? 0.725 -7.032 17.393 1.00 86.00 110 TYR A N 1
ATOM 871 C CA . TYR A 1 110 ? 0.156 -6.852 16.063 1.00 86.00 110 TYR A CA 1
ATOM 872 C C . TYR A 1 110 ? -0.450 -8.164 15.598 1.00 86.00 110 TYR A C 1
ATOM 874 O O . TYR A 1 110 ? 0.085 -9.241 15.866 1.00 86.00 110 TYR A O 1
ATOM 882 N N . ARG A 1 111 ? -1.568 -8.072 14.884 1.00 88.25 111 ARG A N 1
ATOM 883 C CA . ARG A 1 111 ? -2.239 -9.222 14.292 1.00 88.25 111 ARG A CA 1
ATOM 884 C C . ARG A 1 111 ? -2.654 -8.859 12.882 1.00 88.25 111 ARG A C 1
ATOM 886 O O . ARG A 1 111 ? -3.283 -7.828 12.680 1.00 88.25 111 ARG A O 1
ATOM 893 N N . PHE A 1 112 ? -2.349 -9.745 11.948 1.00 89.94 112 PHE A N 1
ATOM 894 C CA . PHE A 1 112 ? -2.671 -9.581 10.540 1.00 89.94 112 PHE A CA 1
ATOM 895 C C . PHE A 1 112 ? -3.376 -10.833 10.037 1.00 89.94 112 PHE A C 1
ATOM 897 O O . PHE A 1 112 ? -3.074 -11.944 10.478 1.00 89.94 112 PHE A O 1
ATOM 904 N N . TYR A 1 113 ? -4.288 -10.641 9.093 1.00 92.12 113 TYR A N 1
ATOM 905 C CA . TYR A 1 113 ? -4.881 -11.712 8.309 1.00 92.12 113 TYR A CA 1
ATOM 906 C C . TYR A 1 113 ? -4.438 -11.501 6.867 1.00 92.12 113 TYR A C 1
ATOM 908 O O . TYR A 1 113 ? -4.733 -10.467 6.275 1.00 92.12 113 TYR A O 1
ATOM 916 N N . LEU A 1 114 ? -3.684 -12.456 6.330 1.00 94.38 114 LEU A N 1
ATOM 917 C CA . LEU A 1 114 ? -3.143 -12.394 4.977 1.00 94.38 114 LEU A CA 1
ATOM 918 C C . LEU A 1 114 ? -3.841 -13.437 4.114 1.00 94.38 114 LEU A C 1
ATOM 920 O O . LEU A 1 114 ? -3.990 -14.590 4.520 1.00 94.38 114 LEU A O 1
ATOM 924 N N . PHE A 1 115 ? -4.245 -13.025 2.919 1.00 95.06 115 PHE A N 1
ATOM 925 C CA . PHE A 1 115 ? -4.839 -13.898 1.922 1.00 95.06 115 PHE A CA 1
ATOM 926 C C . PHE A 1 115 ? -4.025 -13.820 0.635 1.00 95.06 115 PHE A C 1
ATOM 928 O O . PHE A 1 115 ? -3.893 -12.745 0.056 1.00 95.06 115 PHE A O 1
ATOM 935 N N . LEU A 1 116 ? -3.505 -14.964 0.189 1.00 93.81 116 LEU A N 1
ATOM 936 C CA . LEU A 1 116 ? -2.956 -15.124 -1.154 1.00 93.81 116 LEU A CA 1
ATOM 937 C C . LEU A 1 116 ? -3.975 -15.917 -1.982 1.00 93.81 116 LEU A C 1
ATOM 939 O O . LEU A 1 116 ? -4.389 -16.997 -1.543 1.00 93.81 116 LEU A O 1
ATOM 943 N N . PRO A 1 117 ? -4.420 -15.400 -3.138 1.00 92.88 117 PRO A N 1
ATOM 944 C CA . PRO A 1 117 ? -5.385 -16.101 -3.970 1.00 92.88 117 PRO A CA 1
ATOM 945 C C . PRO A 1 117 ? -4.759 -17.361 -4.591 1.00 92.88 117 PRO A C 1
ATOM 947 O O . PRO A 1 117 ? -3.541 -17.523 -4.629 1.00 92.88 117 PRO A O 1
ATOM 950 N N . LYS A 1 118 ? -5.592 -18.302 -5.053 1.00 92.12 118 LYS A N 1
ATOM 951 C CA . LYS A 1 118 ? -5.116 -19.609 -5.556 1.00 92.12 118 LYS A CA 1
ATOM 952 C C . LYS A 1 118 ? -4.255 -19.500 -6.815 1.00 92.12 118 LYS A C 1
ATOM 954 O O . LYS A 1 118 ? -3.432 -20.372 -7.062 1.00 92.12 118 LYS A O 1
ATOM 959 N N . ASP A 1 119 ? -4.488 -18.460 -7.599 1.00 91.94 119 ASP A N 1
ATOM 960 C CA . ASP A 1 119 ? -3.766 -18.075 -8.808 1.00 91.94 119 ASP A CA 1
ATOM 961 C C . ASP A 1 119 ? -2.617 -17.092 -8.521 1.00 91.94 119 ASP A C 1
ATOM 963 O O . ASP A 1 119 ? -2.068 -16.497 -9.444 1.00 91.94 119 ASP A O 1
ATOM 967 N N . TYR A 1 120 ? -2.228 -16.923 -7.251 1.00 90.69 120 TYR A N 1
ATOM 968 C CA . TYR A 1 120 ? -1.045 -16.152 -6.889 1.00 90.69 120 TYR A CA 1
ATOM 969 C C . TYR A 1 120 ? 0.206 -16.736 -7.560 1.00 90.69 120 TYR A C 1
ATOM 971 O O . TYR A 1 120 ? 0.605 -17.877 -7.305 1.00 90.69 120 TYR A O 1
ATOM 979 N N . ASN A 1 121 ? 0.849 -15.918 -8.390 1.00 88.81 121 ASN A N 1
ATOM 980 C CA . ASN A 1 121 ? 2.092 -16.271 -9.054 1.00 88.81 121 ASN A CA 1
ATOM 981 C C . ASN A 1 121 ? 3.265 -16.069 -8.093 1.00 88.81 121 ASN A C 1
ATOM 983 O O . ASN A 1 121 ? 3.545 -14.957 -7.651 1.00 88.81 121 ASN A O 1
ATOM 987 N N . SER A 1 122 ? 3.969 -17.155 -7.775 1.00 87.81 122 SER A N 1
ATOM 988 C CA . SER A 1 122 ? 5.208 -17.063 -7.005 1.00 87.81 122 SER A CA 1
ATOM 989 C C . SER A 1 122 ? 6.240 -16.239 -7.771 1.00 87.81 122 SER A C 1
ATOM 991 O O . SER A 1 122 ? 6.559 -16.558 -8.913 1.00 87.81 122 SER A O 1
ATOM 993 N N . ILE A 1 123 ? 6.813 -15.234 -7.111 1.00 88.94 123 ILE A N 1
ATOM 994 C CA . ILE A 1 123 ? 7.873 -14.389 -7.676 1.00 88.94 123 ILE A CA 1
ATOM 995 C C . ILE A 1 123 ? 9.281 -14.970 -7.473 1.00 88.94 123 ILE A C 1
ATOM 997 O O . ILE A 1 123 ? 10.274 -14.267 -7.632 1.00 88.94 123 ILE A O 1
ATOM 1001 N N . ALA A 1 124 ? 9.405 -16.242 -7.080 1.00 91.19 124 ALA A N 1
ATOM 1002 C CA . ALA A 1 124 ? 10.710 -16.870 -6.886 1.00 91.19 124 ALA A CA 1
ATOM 1003 C C . ALA A 1 124 ? 11.568 -16.780 -8.172 1.00 91.19 124 ALA A C 1
ATOM 1005 O O . ALA A 1 124 ? 11.052 -17.043 -9.259 1.00 91.19 124 ALA A O 1
ATOM 1006 N N . PRO A 1 125 ? 12.873 -16.449 -8.072 1.00 92.12 125 PRO A N 1
ATOM 1007 C CA . PRO A 1 125 ? 13.694 -16.378 -6.856 1.00 92.12 125 PRO A CA 1
ATOM 1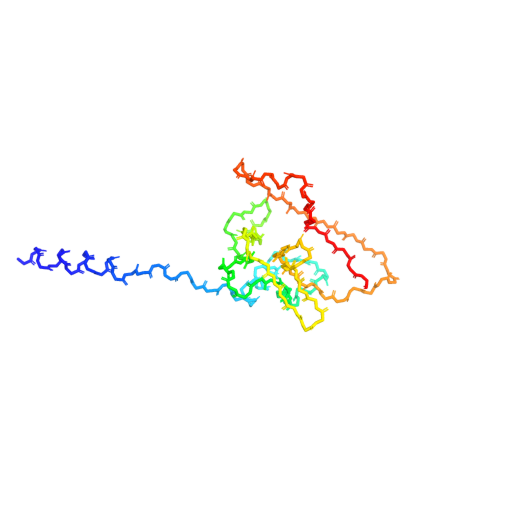008 C C . PRO A 1 125 ? 13.679 -15.021 -6.126 1.00 92.12 125 PRO A C 1
ATOM 1010 O O . PRO A 1 125 ? 14.398 -14.864 -5.135 1.00 92.12 125 PRO A O 1
ATOM 1013 N N . ALA A 1 126 ? 12.893 -14.043 -6.586 1.00 91.12 126 ALA A N 1
ATOM 1014 C CA . ALA A 1 126 ? 12.749 -12.768 -5.896 1.00 91.12 126 ALA A CA 1
ATOM 1015 C C . ALA A 1 126 ? 12.072 -12.947 -4.526 1.00 91.12 126 ALA A C 1
ATOM 1017 O O . ALA A 1 126 ? 11.385 -13.935 -4.249 1.00 91.12 126 ALA A O 1
ATOM 1018 N N . LYS A 1 127 ? 12.307 -11.984 -3.632 1.00 92.12 127 LYS A N 1
ATOM 1019 C CA . LYS A 1 127 ? 11.793 -12.005 -2.259 1.00 92.12 127 LYS A CA 1
ATOM 1020 C C . LYS A 1 127 ? 10.597 -11.074 -2.139 1.00 92.12 127 LYS A C 1
ATOM 1022 O O . LYS A 1 127 ? 10.680 -9.921 -2.543 1.00 92.12 127 LYS A O 1
ATOM 1027 N N . MET A 1 128 ? 9.534 -11.558 -1.503 1.00 92.00 128 MET A N 1
ATOM 1028 C CA . MET A 1 128 ? 8.357 -10.756 -1.180 1.00 92.00 128 MET A CA 1
ATOM 1029 C C . MET A 1 128 ? 8.376 -10.352 0.295 1.00 92.00 128 MET A C 1
ATOM 1031 O O . MET A 1 128 ? 8.535 -11.201 1.173 1.00 92.00 128 MET A O 1
ATOM 1035 N N . SER A 1 129 ? 8.172 -9.063 0.562 1.00 93.62 129 SER A N 1
ATOM 1036 C CA . SER A 1 129 ? 7.900 -8.536 1.899 1.00 93.62 129 SER A CA 1
ATOM 1037 C C . SER A 1 129 ? 6.434 -8.126 1.972 1.00 93.62 129 SER A C 1
ATOM 1039 O O . SER A 1 129 ? 6.009 -7.253 1.226 1.00 93.62 129 SER A O 1
ATOM 1041 N N . LEU A 1 130 ? 5.658 -8.763 2.850 1.00 93.50 130 LEU A N 1
ATOM 1042 C CA . LEU A 1 130 ? 4.228 -8.461 3.015 1.00 93.50 130 LEU A CA 1
ATOM 1043 C C . LEU A 1 130 ? 3.965 -7.467 4.152 1.00 93.50 130 LEU A C 1
ATOM 1045 O O . LEU A 1 130 ? 2.990 -6.726 4.120 1.00 93.50 130 LEU A O 1
ATOM 1049 N N . ILE A 1 131 ? 4.812 -7.483 5.183 1.00 92.88 131 ILE A N 1
ATOM 1050 C CA . ILE A 1 131 ? 4.671 -6.665 6.390 1.00 92.88 131 ILE A CA 1
ATOM 1051 C C . ILE A 1 131 ? 6.073 -6.273 6.843 1.00 92.88 131 ILE A C 1
ATOM 1053 O O . ILE A 1 131 ? 6.956 -7.126 6.936 1.00 92.88 131 ILE A O 1
ATOM 1057 N N . GLN A 1 132 ? 6.275 -4.993 7.148 1.00 91.44 132 GLN A N 1
ATOM 1058 C CA . GLN A 1 132 ? 7.560 -4.480 7.608 1.00 91.44 132 GLN A CA 1
ATOM 1059 C C . GLN A 1 132 ? 7.385 -3.451 8.726 1.00 91.44 132 GLN A C 1
ATOM 1061 O O . GLN A 1 132 ? 6.444 -2.661 8.715 1.00 91.44 132 GLN A O 1
ATOM 1066 N N . TRP A 1 133 ? 8.346 -3.426 9.649 1.00 88.00 133 TRP A N 1
ATOM 1067 C CA . TRP A 1 133 ? 8.549 -2.316 10.575 1.00 88.00 133 TRP A CA 1
ATOM 1068 C C . TRP A 1 133 ? 9.823 -1.597 10.165 1.00 88.00 133 TRP A C 1
ATOM 1070 O O . TRP A 1 133 ? 10.918 -2.156 10.242 1.00 88.00 133 TRP A O 1
ATOM 1080 N N . LYS A 1 134 ? 9.666 -0.358 9.707 1.00 79.88 134 LYS A N 1
ATOM 1081 C CA . LYS A 1 134 ? 10.777 0.514 9.338 1.00 79.88 134 LYS A CA 1
ATOM 1082 C C . LYS A 1 134 ? 11.065 1.461 10.500 1.00 79.88 134 LYS A C 1
ATOM 1084 O O . LYS A 1 134 ? 10.135 1.998 11.099 1.00 79.88 134 LYS A O 1
ATOM 1089 N N . ARG A 1 135 ? 12.345 1.613 10.832 1.00 66.75 135 ARG A N 1
ATOM 1090 C CA . ARG A 1 135 ? 12.831 2.516 11.879 1.00 66.75 135 ARG A CA 1
ATOM 1091 C C . ARG A 1 135 ? 13.276 3.847 11.291 1.00 66.75 135 ARG A C 1
ATOM 1093 O O . ARG A 1 135 ? 13.794 3.825 10.153 1.00 66.75 135 ARG A O 1
#

Sequence (135 aa):
MMKKILGIIVICLLCCSIGYAKTKITEVKKSVKEDRDGLLKLKEFHALNAPHAINPVSVSDFSIIGKTSIRFESNDGECGQEPNWNDCPNDRERAELNYGDETWKKERWYRFYLFLPKDYNSIAPAKMSLIQWKR

pLDDT: mean 86.24, std 12.26, range [51.16, 97.5]

Radius of gyration: 19.52 Å; chains: 1; bounding box: 57×32×58 Å